Protein AF-A0A358DSG5-F1 (afdb_monomer)

Foldseek 3Di:
DQAWDKDFDDPPDALCNVCVVLLHASVRQCVQCVVCVDRGDDDGGDIRTPDHPVNHPDDDDDDDDDDDRDDHPPVFDQQDLVNLCVLQVPDDSVLSVVCSVVLSCVCVVVVCRDPVSSVVVQVQLCVQAVSVVHFFDPDQLPVVACVVVLVNNDPPQSNVFFFGGSNGGGGD

Solvent-accessible surface area (backbone atoms only — not comparable to full-atom values): 10253 Å² total; per-residue (Å²): 129,70,54,63,42,68,46,68,39,47,91,91,63,46,57,59,56,54,15,57,75,67,71,40,43,49,67,60,39,48,71,40,29,76,87,57,85,50,75,89,68,77,50,68,70,42,78,46,39,75,37,51,77,83,32,56,79,52,88,80,82,91,86,91,84,80,94,64,89,70,87,71,86,82,73,60,70,73,77,46,72,68,58,50,42,70,75,25,70,91,40,54,68,69,60,50,60,69,44,45,59,60,51,43,50,49,27,60,74,68,68,37,46,47,77,67,47,40,49,55,51,52,50,50,34,27,66,60,7,66,38,71,73,36,52,55,60,88,70,78,18,64,90,40,48,66,33,61,94,36,56,13,76,52,96,64,31,7,52,75,26,36,35,28,46,46,74,51,54,59,41,106

Structure (mmCIF, N/CA/C/O backbone):
data_AF-A0A358DSG5-F1
#
_entry.id   AF-A0A358DSG5-F1
#
loop_
_atom_site.group_PDB
_atom_site.id
_atom_site.type_symbol
_atom_site.label_atom_id
_atom_site.label_alt_id
_atom_site.label_comp_id
_atom_site.label_asym_id
_atom_site.label_entity_id
_atom_site.label_seq_id
_atom_site.pdbx_PDB_ins_code
_atom_site.Cartn_x
_atom_site.Cartn_y
_atom_site.Cartn_z
_atom_site.occupancy
_atom_site.B_iso_or_equiv
_atom_site.auth_seq_id
_atom_site.auth_comp_id
_atom_site.auth_asym_id
_atom_site.auth_atom_id
_atom_site.pdbx_PDB_model_num
ATOM 1 N N . MET A 1 1 ? -35.142 17.575 -4.416 1.00 39.44 1 MET A N 1
ATOM 2 C CA . MET A 1 1 ? -35.476 16.427 -3.541 1.00 39.44 1 MET A CA 1
ATOM 3 C C . MET A 1 1 ? -34.576 15.258 -3.938 1.00 39.44 1 MET A C 1
ATOM 5 O O . MET A 1 1 ? -34.241 15.205 -5.118 1.00 39.44 1 MET A O 1
ATOM 9 N N . PRO A 1 2 ? -34.102 14.389 -3.024 1.00 46.47 2 PRO A N 1
ATOM 10 C CA . PRO A 1 2 ? -33.204 13.296 -3.403 1.00 46.47 2 PRO A CA 1
ATOM 11 C C . PRO A 1 2 ? -33.954 12.259 -4.254 1.00 46.47 2 PRO A C 1
ATOM 13 O O . PRO A 1 2 ? -34.984 11.750 -3.827 1.00 46.47 2 PRO A O 1
ATOM 16 N N . GLN A 1 3 ? -33.449 11.985 -5.460 1.00 47.59 3 GLN A N 1
ATOM 17 C CA . GLN A 1 3 ? -34.002 10.988 -6.382 1.00 47.59 3 GLN A CA 1
ATOM 18 C C . GLN A 1 3 ? -33.621 9.557 -5.976 1.00 47.59 3 GLN A C 1
ATOM 20 O O . GLN A 1 3 ? -32.569 9.322 -5.377 1.00 47.59 3 GLN A O 1
ATOM 25 N N . ALA A 1 4 ? -34.432 8.596 -6.416 1.00 57.09 4 ALA A N 1
ATOM 26 C CA . ALA A 1 4 ? -34.131 7.170 -6.374 1.00 57.09 4 ALA A CA 1
ATOM 27 C C . ALA A 1 4 ? -32.864 6.842 -7.191 1.00 57.09 4 ALA A C 1
ATOM 29 O O . ALA A 1 4 ? -32.897 6.846 -8.421 1.00 57.09 4 ALA A O 1
ATOM 30 N N . SER A 1 5 ? -31.754 6.508 -6.537 1.00 80.56 5 SER A N 1
ATOM 31 C CA . SER A 1 5 ? -30.523 6.050 -7.199 1.00 80.56 5 SER A CA 1
ATOM 32 C C . SER A 1 5 ? -30.175 4.607 -6.814 1.00 80.56 5 SER A C 1
ATOM 34 O O . SER A 1 5 ? -30.330 4.195 -5.659 1.00 80.56 5 SER A O 1
ATOM 36 N N . PHE A 1 6 ? -29.722 3.814 -7.793 1.00 88.00 6 PHE A N 1
ATOM 37 C CA . PHE A 1 6 ? -29.188 2.463 -7.590 1.00 88.00 6 PHE A CA 1
ATOM 38 C C . PHE A 1 6 ? -27.965 2.213 -8.483 1.00 88.00 6 PHE A C 1
ATOM 40 O O . PHE A 1 6 ? -27.878 2.736 -9.592 1.00 88.00 6 PHE A O 1
ATOM 47 N N . HIS A 1 7 ? -27.044 1.381 -8.003 1.00 88.06 7 HIS A N 1
ATOM 48 C CA . HIS A 1 7 ? -25.894 0.853 -8.734 1.00 88.06 7 HIS A CA 1
ATOM 49 C C . HIS A 1 7 ? -26.182 -0.578 -9.191 1.00 88.06 7 HIS A C 1
ATOM 51 O O . HIS A 1 7 ? -26.797 -1.351 -8.456 1.00 88.06 7 HIS A O 1
ATOM 57 N N . THR A 1 8 ? -25.734 -0.938 -10.394 1.00 91.06 8 THR A N 1
ATOM 58 C CA . THR A 1 8 ? -25.777 -2.330 -10.869 1.00 91.06 8 THR A CA 1
ATOM 59 C C . THR A 1 8 ? -24.398 -2.943 -10.689 1.00 91.06 8 THR A C 1
ATOM 61 O O . THR A 1 8 ? -23.432 -2.434 -11.250 1.00 91.06 8 THR A O 1
ATOM 64 N N . VAL A 1 9 ? -24.310 -4.018 -9.910 1.00 88.81 9 VAL A N 1
ATOM 65 C CA . VAL A 1 9 ? -23.049 -4.690 -9.581 1.00 88.81 9 VAL A CA 1
ATOM 66 C C . VAL A 1 9 ? -22.363 -5.180 -10.855 1.00 88.81 9 VAL A C 1
ATOM 68 O O . VAL A 1 9 ? -22.990 -5.814 -11.705 1.00 88.81 9 VAL A O 1
ATOM 71 N N . VAL A 1 10 ? -21.064 -4.915 -10.982 1.00 85.62 10 VAL A N 1
ATOM 72 C CA . VAL A 1 10 ? -20.209 -5.415 -12.070 1.00 85.62 10 VAL A CA 1
ATOM 73 C C . VAL A 1 10 ? -19.085 -6.303 -11.520 1.00 85.62 10 VAL A C 1
ATOM 75 O O . VAL A 1 10 ? -18.802 -6.268 -10.321 1.00 85.62 10 VAL A O 1
ATOM 78 N N . PRO A 1 11 ? -18.417 -7.128 -12.354 1.00 82.38 11 PRO A N 1
ATOM 79 C CA . PRO A 1 11 ? -17.305 -7.954 -11.888 1.00 82.38 11 PRO A CA 1
ATOM 80 C C . PRO A 1 11 ? -16.225 -7.127 -11.172 1.00 82.38 11 PRO A C 1
ATOM 82 O O . PRO A 1 11 ? -15.731 -6.137 -11.709 1.00 82.38 11 PRO A O 1
ATOM 85 N N . GLY A 1 12 ? -15.860 -7.548 -9.957 1.00 76.31 12 GLY A N 1
ATOM 86 C CA . GLY A 1 12 ? -14.886 -6.854 -9.105 1.00 76.31 12 GLY A CA 1
ATOM 87 C C . GLY A 1 12 ? -15.483 -5.821 -8.141 1.00 76.31 12 GLY A C 1
ATOM 88 O O . GLY A 1 12 ? -14.734 -5.195 -7.393 1.00 76.31 12 GLY A O 1
ATOM 89 N N . ASP A 1 13 ? -16.805 -5.638 -8.129 1.00 83.62 13 ASP A N 1
ATOM 90 C CA . ASP A 1 13 ? -17.478 -4.855 -7.095 1.00 83.62 13 ASP A CA 1
ATOM 91 C C . ASP A 1 13 ? -17.535 -5.575 -5.746 1.00 83.6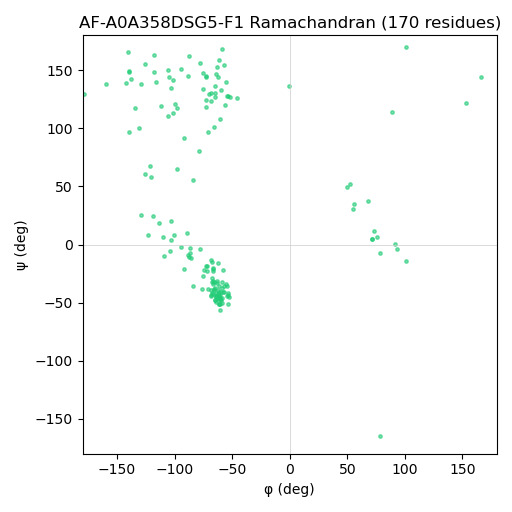2 13 ASP A C 1
ATOM 93 O O . ASP A 1 13 ? -17.753 -6.781 -5.656 1.00 83.62 13 ASP A O 1
ATOM 97 N N . THR A 1 14 ? -17.417 -4.776 -4.689 1.00 87.38 14 THR A N 1
ATOM 98 C CA . THR A 1 14 ? -17.802 -5.117 -3.318 1.00 87.38 14 THR A CA 1
ATOM 99 C C . THR A 1 14 ? -18.758 -4.032 -2.823 1.00 87.38 14 THR A C 1
ATOM 101 O O . THR A 1 14 ? -18.694 -2.892 -3.298 1.00 87.38 14 THR A O 1
ATOM 104 N N . LEU A 1 15 ? -19.626 -4.334 -1.850 1.00 84.75 15 LEU A N 1
ATOM 105 C CA . LEU A 1 15 ? -20.482 -3.301 -1.250 1.00 84.75 15 LEU A CA 1
ATOM 106 C C . LEU A 1 15 ? -19.659 -2.145 -0.667 1.00 84.75 15 LEU A C 1
ATOM 108 O O . LEU A 1 15 ? -20.056 -0.994 -0.803 1.00 84.75 15 LEU A O 1
ATOM 112 N N . ALA A 1 16 ? -18.482 -2.423 -0.097 1.00 80.94 16 ALA A N 1
ATOM 113 C CA . ALA A 1 16 ? -17.584 -1.393 0.425 1.00 80.94 16 ALA A CA 1
ATOM 114 C C . ALA A 1 16 ? -17.063 -0.459 -0.679 1.00 80.94 16 ALA A C 1
ATOM 116 O O . ALA A 1 16 ? -17.042 0.762 -0.506 1.00 80.94 16 ALA A O 1
ATOM 117 N N . ARG A 1 17 ? -16.696 -1.014 -1.841 1.00 82.00 17 ARG A N 1
ATOM 118 C CA . ARG A 1 17 ? -16.230 -0.240 -2.997 1.00 82.00 17 ARG A CA 1
ATOM 119 C C . ARG A 1 17 ? -17.348 0.607 -3.596 1.00 82.00 17 ARG A C 1
ATOM 121 O O . ARG A 1 17 ? -17.115 1.771 -3.910 1.00 82.00 17 ARG A O 1
ATOM 128 N N . ILE A 1 18 ? -18.553 0.047 -3.697 1.00 84.56 18 ILE A N 1
ATOM 129 C CA . ILE A 1 18 ? -19.749 0.767 -4.152 1.00 84.56 18 ILE A CA 1
ATOM 130 C C . ILE A 1 18 ? -20.101 1.887 -3.165 1.00 84.56 18 ILE A C 1
ATOM 132 O O . ILE A 1 18 ? -20.337 3.013 -3.595 1.00 84.56 18 ILE A O 1
ATOM 136 N N . ALA A 1 19 ? -20.070 1.621 -1.856 1.00 82.19 19 ALA A N 1
ATOM 137 C CA . ALA A 1 19 ? -20.314 2.626 -0.822 1.00 82.19 19 ALA A CA 1
ATOM 138 C C . ALA A 1 19 ? -19.313 3.782 -0.937 1.00 82.19 19 ALA A C 1
ATOM 140 O O . ALA A 1 19 ? -19.709 4.938 -1.060 1.00 82.19 19 ALA A O 1
ATOM 141 N N . ARG A 1 20 ? -18.014 3.462 -1.014 1.00 77.19 20 ARG A N 1
ATOM 142 C CA . ARG A 1 20 ? -16.931 4.443 -1.173 1.00 77.19 20 ARG A CA 1
ATOM 143 C C . ARG A 1 20 ? -17.064 5.267 -2.453 1.00 77.19 20 ARG A C 1
ATOM 145 O O . ARG A 1 20 ? -16.813 6.463 -2.418 1.00 77.19 20 ARG A O 1
ATOM 152 N N . ALA A 1 21 ? -17.441 4.643 -3.567 1.00 77.81 21 ALA A N 1
ATOM 153 C CA . ALA A 1 21 ? -17.624 5.334 -4.842 1.00 77.81 21 ALA A CA 1
ATOM 154 C C . ALA A 1 21 ? -18.806 6.318 -4.833 1.00 77.81 21 ALA A C 1
ATOM 156 O O . ALA A 1 21 ? -18.843 7.218 -5.666 1.00 77.81 21 ALA A O 1
ATOM 157 N N . ASN A 1 22 ? -19.747 6.150 -3.900 1.00 81.31 22 ASN A N 1
ATOM 158 C CA . ASN A 1 22 ? -20.948 6.973 -3.770 1.00 81.31 22 ASN A CA 1
ATOM 159 C C . ASN A 1 22 ? -20.960 7.803 -2.477 1.00 81.31 22 ASN A C 1
ATOM 161 O O . ASN A 1 22 ? -22.022 8.254 -2.060 1.00 81.31 22 ASN A O 1
ATOM 165 N N . ASP A 1 23 ? -19.801 7.990 -1.833 1.00 77.81 23 ASP A N 1
ATOM 166 C CA . ASP A 1 23 ? -19.657 8.758 -0.588 1.00 77.81 23 ASP A CA 1
ATOM 167 C C . ASP A 1 23 ? -20.586 8.278 0.559 1.00 77.81 23 ASP A C 1
ATOM 169 O O . ASP A 1 23 ? -20.991 9.045 1.433 1.00 77.81 23 ASP A O 1
ATOM 173 N N . LEU A 1 24 ? -20.901 6.977 0.592 1.00 77.12 24 LEU A N 1
ATOM 174 C CA . LEU A 1 24 ? -21.701 6.320 1.629 1.00 77.12 24 LEU A CA 1
ATOM 175 C C . LEU A 1 24 ? -20.813 5.479 2.557 1.00 77.12 24 LEU A C 1
ATOM 177 O O . LEU A 1 24 ? -19.788 4.922 2.152 1.00 77.12 24 LEU A O 1
ATOM 181 N N . SER A 1 25 ? -21.223 5.330 3.820 1.00 79.81 25 SER A N 1
ATOM 182 C CA . SER A 1 25 ? -20.635 4.302 4.685 1.00 79.81 25 SER A CA 1
ATOM 183 C C . SER A 1 25 ? -21.175 2.926 4.287 1.00 79.81 25 SER A C 1
ATOM 185 O O . SER A 1 25 ? -22.329 2.811 3.875 1.00 79.81 25 SER A O 1
ATOM 187 N N . LEU A 1 26 ? -20.363 1.871 4.436 1.00 81.62 26 LEU A N 1
ATOM 188 C CA . LEU A 1 26 ? -20.818 0.497 4.182 1.00 81.62 26 LEU A CA 1
ATOM 189 C C . LEU A 1 26 ? -22.083 0.186 4.989 1.00 81.62 26 LEU A C 1
ATOM 191 O O . LEU A 1 26 ? -23.047 -0.323 4.436 1.00 81.62 26 LEU A O 1
ATOM 195 N N . LYS A 1 27 ? -22.111 0.590 6.264 1.00 80.88 27 LYS A N 1
ATOM 196 C CA . LYS A 1 27 ? -23.262 0.383 7.143 1.00 80.88 27 LYS A CA 1
ATOM 197 C C . LYS A 1 27 ? -24.524 1.091 6.642 1.00 80.88 27 LYS A C 1
ATOM 199 O O . LYS A 1 27 ? -25.584 0.482 6.600 1.00 80.88 27 LYS A O 1
ATOM 204 N N . ALA A 1 28 ? -24.408 2.350 6.216 1.00 80.56 28 ALA A N 1
ATOM 205 C CA . ALA A 1 28 ? -25.539 3.072 5.639 1.00 80.56 28 ALA A CA 1
ATOM 206 C C . ALA A 1 28 ? -26.033 2.397 4.353 1.00 80.56 28 ALA A C 1
ATOM 208 O O . ALA A 1 28 ? -27.237 2.301 4.134 1.00 80.56 28 ALA A O 1
ATOM 209 N N . LEU A 1 29 ? -25.114 1.893 3.524 1.00 86.44 29 LEU A N 1
ATOM 210 C CA . LEU A 1 29 ? -25.465 1.167 2.311 1.00 86.44 29 LEU A CA 1
ATOM 211 C C . LEU A 1 29 ? -26.153 -0.172 2.628 1.00 86.44 29 LEU A C 1
ATOM 213 O O . LEU A 1 29 ? -27.157 -0.491 2.003 1.00 86.44 29 LEU A O 1
ATOM 217 N N . GLU A 1 30 ? -25.673 -0.933 3.609 1.00 85.56 30 GLU A N 1
ATOM 218 C CA . GLU A 1 30 ? -26.312 -2.172 4.079 1.00 85.56 30 GLU A CA 1
ATOM 219 C C . GLU A 1 30 ? -27.727 -1.914 4.609 1.00 85.56 30 GLU A C 1
ATOM 221 O O . GLU A 1 30 ? -28.666 -2.601 4.211 1.00 85.56 30 GLU A O 1
ATOM 226 N N . ASP A 1 31 ? -27.903 -0.883 5.440 1.00 83.44 31 ASP A N 1
ATOM 227 C CA . ASP A 1 31 ? -29.207 -0.515 6.005 1.00 83.44 31 ASP A CA 1
ATOM 228 C C . ASP A 1 31 ? -30.203 -0.095 4.910 1.00 83.44 31 ASP A C 1
ATOM 230 O O . ASP A 1 31 ? -31.400 -0.375 4.998 1.00 83.44 31 ASP A O 1
ATOM 234 N N . MET A 1 32 ? -29.712 0.532 3.834 1.00 86.06 32 MET A N 1
ATOM 235 C CA . MET A 1 32 ? -30.518 0.860 2.658 1.00 86.06 32 MET A CA 1
ATOM 236 C C . MET A 1 32 ? -30.879 -0.360 1.814 1.00 86.06 32 MET A C 1
ATOM 238 O O . MET A 1 32 ? -31.819 -0.235 1.027 1.00 86.06 32 MET A O 1
ATOM 242 N N . ASN A 1 33 ? -30.169 -1.488 1.959 1.00 88.00 33 ASN A N 1
ATOM 243 C CA . ASN A 1 33 ? -30.262 -2.693 1.129 1.00 88.00 33 ASN A CA 1
ATOM 244 C C . ASN A 1 33 ? -30.656 -3.964 1.913 1.00 88.00 33 ASN A C 1
ATOM 246 O O . ASN A 1 33 ? -29.948 -4.972 1.844 1.00 88.00 33 ASN A O 1
ATOM 250 N N . PRO A 1 34 ? -31.813 -3.986 2.603 1.00 85.75 34 PRO A N 1
ATOM 251 C CA . PRO A 1 34 ? -32.255 -5.148 3.382 1.00 85.75 34 PRO A CA 1
ATOM 252 C C . PRO A 1 34 ? -32.498 -6.415 2.539 1.00 85.75 34 PRO A C 1
ATOM 254 O O . PRO A 1 34 ? -32.584 -7.512 3.088 1.00 85.75 34 PRO A O 1
ATOM 257 N N . GLN A 1 35 ? -32.610 -6.281 1.214 1.00 80.94 35 GLN A N 1
ATOM 258 C CA . GLN A 1 35 ? -32.706 -7.398 0.273 1.00 80.94 35 GLN A CA 1
ATOM 259 C C . GLN A 1 35 ? -31.379 -8.149 0.084 1.00 80.94 35 GLN A C 1
ATOM 261 O O . GLN A 1 35 ? -31.382 -9.280 -0.396 1.00 80.94 35 GLN A O 1
ATOM 266 N N . ILE A 1 36 ? -30.243 -7.540 0.441 1.00 82.94 36 ILE A N 1
ATOM 267 C CA . ILE A 1 36 ? -28.928 -8.180 0.368 1.00 82.94 36 ILE A CA 1
ATOM 268 C C . ILE A 1 36 ? -28.649 -8.827 1.723 1.00 82.94 36 ILE A C 1
ATOM 270 O O . ILE A 1 36 ? -28.129 -8.207 2.645 1.00 82.94 36 ILE A O 1
ATOM 274 N N . HIS A 1 37 ? -29.025 -10.098 1.850 1.00 70.00 37 HIS A N 1
ATOM 275 C CA . HIS A 1 37 ? -28.895 -10.844 3.106 1.00 70.00 37 HIS A CA 1
ATOM 276 C C . HIS A 1 37 ? -27.449 -11.201 3.472 1.00 70.00 37 HIS A C 1
ATOM 278 O O . HIS A 1 37 ? -27.161 -11.454 4.639 1.00 70.00 37 HIS A O 1
ATOM 284 N N . ASP A 1 38 ? -26.548 -11.240 2.488 1.00 76.31 38 ASP A N 1
ATOM 285 C CA . ASP A 1 38 ? -25.125 -11.494 2.700 1.00 76.31 38 ASP A CA 1
ATOM 286 C C . ASP A 1 38 ? -24.281 -10.444 1.957 1.00 76.31 38 ASP A C 1
ATOM 288 O O . ASP A 1 38 ? -24.082 -10.559 0.742 1.00 76.31 38 ASP A O 1
ATOM 292 N N . PRO A 1 39 ? -23.772 -9.425 2.672 1.00 67.75 39 PRO A N 1
ATOM 293 C CA . PRO A 1 39 ? -22.977 -8.343 2.096 1.00 67.75 39 PRO A CA 1
ATOM 294 C C . PRO A 1 39 ? -21.705 -8.790 1.357 1.00 67.75 39 PRO A C 1
ATOM 296 O O . PRO A 1 39 ? -21.191 -8.058 0.509 1.00 67.75 39 PRO A O 1
ATOM 299 N N . ALA A 1 40 ? -21.189 -9.989 1.654 1.00 71.88 40 ALA A N 1
ATOM 300 C CA . ALA A 1 40 ? -19.999 -10.540 1.010 1.00 71.88 40 ALA A CA 1
ATOM 301 C C . ALA A 1 40 ? -20.304 -11.297 -0.298 1.00 71.88 40 ALA A C 1
ATOM 303 O O . ALA A 1 40 ? -19.372 -11.692 -1.001 1.00 71.88 40 ALA A O 1
ATOM 304 N N . ARG A 1 41 ? -21.583 -11.511 -0.639 1.00 75.56 41 ARG A N 1
ATOM 305 C CA . ARG A 1 41 ? -22.021 -12.306 -1.800 1.00 75.56 41 ARG A CA 1
ATOM 306 C C . ARG A 1 41 ? -22.967 -11.525 -2.710 1.00 75.56 41 ARG A C 1
ATOM 308 O O . ARG A 1 41 ? -24.104 -11.930 -2.928 1.00 75.56 41 ARG A O 1
ATOM 315 N N . ILE A 1 42 ? -22.481 -10.416 -3.255 1.00 81.88 42 ILE A N 1
ATOM 316 C CA . ILE A 1 42 ? -23.138 -9.746 -4.383 1.00 81.88 42 ILE A CA 1
ATOM 317 C C . ILE A 1 42 ? -22.641 -10.328 -5.711 1.00 81.88 42 ILE A C 1
ATOM 319 O O . ILE A 1 42 ? -21.471 -10.701 -5.844 1.00 81.88 42 ILE A O 1
ATOM 323 N N . HIS A 1 43 ? -23.523 -10.410 -6.700 1.00 84.38 43 HIS A N 1
ATOM 324 C CA . HIS A 1 43 ? -23.241 -10.958 -8.022 1.00 84.38 43 HIS A CA 1
ATOM 325 C C . HIS A 1 43 ? -23.415 -9.896 -9.115 1.00 84.38 43 HIS A C 1
ATOM 327 O O . HIS A 1 43 ? -24.263 -9.012 -8.989 1.00 84.38 43 HIS A O 1
ATOM 333 N N . PRO A 1 44 ? -22.636 -9.959 -10.215 1.00 83.06 44 PRO A N 1
ATOM 334 C CA . PRO A 1 44 ? -22.840 -9.071 -11.352 1.00 83.06 44 PRO A CA 1
ATOM 335 C C . PRO A 1 44 ? -24.296 -9.080 -11.837 1.00 83.06 44 PRO A C 1
ATOM 337 O O . PRO A 1 44 ? -24.851 -10.141 -12.116 1.00 83.06 44 PRO A O 1
ATOM 340 N N . GLY A 1 45 ? -24.895 -7.894 -11.948 1.00 78.50 45 GLY A N 1
ATOM 341 C CA . GLY A 1 45 ? -26.308 -7.696 -12.280 1.00 78.50 45 GLY A CA 1
ATOM 342 C C . GLY A 1 45 ? -27.215 -7.381 -11.085 1.00 78.50 45 GLY A C 1
ATOM 343 O O . GLY A 1 45 ? -28.320 -6.878 -11.299 1.00 78.50 45 GLY A O 1
ATOM 344 N N . ASP A 1 46 ? -26.759 -7.594 -9.847 1.00 87.00 46 ASP A N 1
ATOM 345 C CA . ASP A 1 46 ? -27.521 -7.226 -8.650 1.00 87.00 46 ASP A CA 1
ATOM 346 C C . ASP A 1 46 ? -27.711 -5.705 -8.552 1.00 87.00 46 ASP A C 1
ATOM 348 O O . ASP A 1 46 ? -26.838 -4.921 -8.933 1.00 87.00 46 ASP A O 1
ATOM 352 N N . LYS A 1 47 ? -28.855 -5.272 -8.008 1.00 88.50 47 LYS A N 1
ATOM 353 C CA . LYS A 1 47 ? -29.139 -3.851 -7.760 1.00 88.50 47 LYS A CA 1
ATOM 354 C C . LYS A 1 47 ? -28.859 -3.487 -6.309 1.00 88.50 47 LYS A C 1
ATOM 356 O O . LYS A 1 47 ? -29.548 -3.953 -5.401 1.00 88.50 47 LYS A O 1
ATOM 361 N N . VAL A 1 48 ? -27.900 -2.588 -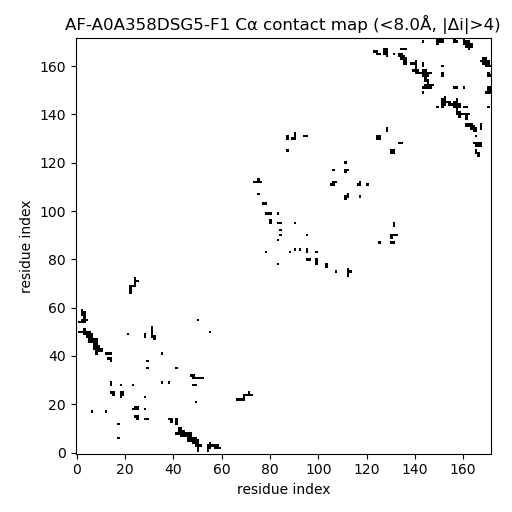6.125 1.00 89.25 48 VAL A N 1
ATOM 362 C CA . VAL A 1 48 ? -27.560 -1.977 -4.841 1.00 89.25 48 VAL A CA 1
ATOM 363 C C . VAL A 1 48 ? -28.172 -0.584 -4.799 1.00 89.25 48 VAL A C 1
ATOM 365 O O . VAL A 1 48 ? -27.807 0.304 -5.564 1.00 89.25 48 VAL A O 1
ATOM 368 N N . TRP A 1 49 ? -29.137 -0.381 -3.921 1.00 90.25 49 TRP A N 1
ATOM 369 C CA . TRP A 1 49 ? -29.789 0.896 -3.697 1.00 90.25 49 TRP A CA 1
ATOM 370 C C . TRP A 1 49 ? -28.834 1.882 -3.017 1.00 90.25 49 TRP A C 1
ATOM 372 O O . TRP A 1 49 ? -28.233 1.566 -1.997 1.00 90.25 49 TRP A O 1
ATOM 382 N N . LEU A 1 50 ? -28.711 3.084 -3.576 1.00 87.38 50 LEU A N 1
ATOM 383 C CA . LEU A 1 50 ? -27.837 4.159 -3.084 1.00 87.38 50 LEU A CA 1
ATOM 384 C C . LEU A 1 50 ? -28.622 5.252 -2.337 1.00 87.38 50 LEU A C 1
ATOM 386 O O . LEU A 1 50 ? -28.070 6.275 -1.945 1.00 87.38 50 LEU A O 1
ATOM 390 N N . SER A 1 51 ? -29.929 5.049 -2.169 1.00 82.81 51 SER A N 1
ATOM 391 C CA . SER A 1 51 ? -30.859 5.984 -1.539 1.00 82.81 51 SER A CA 1
ATOM 392 C C . SER A 1 51 ? -31.862 5.231 -0.649 1.00 82.81 51 SER A C 1
ATOM 394 O O . SER A 1 51 ? -32.214 4.081 -0.963 1.00 82.81 51 SER A O 1
ATOM 396 N N . PRO A 1 52 ? -32.343 5.846 0.453 1.00 73.81 52 PRO A N 1
ATOM 397 C CA . PRO A 1 52 ? -33.370 5.266 1.317 1.00 73.81 52 PRO A CA 1
ATOM 398 C C . PRO A 1 52 ? -34.653 4.934 0.555 1.00 73.81 52 PRO A C 1
ATOM 400 O O . PRO A 1 52 ? -34.964 5.565 -0.452 1.00 73.81 52 PRO A O 1
ATOM 403 N N . ALA A 1 53 ? -35.427 3.972 1.063 1.00 64.25 53 ALA A N 1
ATOM 404 C CA . ALA A 1 53 ? -36.679 3.538 0.439 1.00 64.25 53 ALA A CA 1
ATOM 405 C C . ALA A 1 53 ? -37.666 4.695 0.188 1.00 64.25 53 ALA A C 1
ATOM 407 O O . ALA A 1 53 ? -38.326 4.720 -0.847 1.00 64.25 53 ALA A O 1
ATOM 408 N N . GLU A 1 54 ? -37.700 5.678 1.087 1.00 59.25 54 GLU A N 1
ATOM 409 C CA . GLU A 1 54 ? -38.572 6.858 1.025 1.00 59.25 54 GLU A CA 1
ATOM 410 C C . GLU A 1 54 ? -38.250 7.782 -0.164 1.00 59.25 54 GLU A C 1
ATOM 412 O O . GLU A 1 54 ? -39.154 8.347 -0.770 1.00 59.25 54 GLU A O 1
ATOM 417 N N . ALA A 1 55 ? -36.978 7.869 -0.575 1.00 57.75 55 ALA A N 1
ATOM 418 C CA . ALA A 1 55 ? -36.534 8.670 -1.721 1.00 57.75 55 ALA A CA 1
ATOM 419 C C . ALA A 1 55 ? -36.830 8.003 -3.081 1.00 57.75 55 ALA A C 1
ATOM 421 O O . ALA A 1 55 ? -36.569 8.581 -4.135 1.00 57.75 55 ALA A O 1
ATOM 422 N N . ARG A 1 56 ? -37.369 6.773 -3.084 1.00 61.34 56 ARG A N 1
ATOM 423 C CA . ARG A 1 56 ? -37.613 5.997 -4.311 1.00 61.34 56 ARG A CA 1
ATOM 424 C C . ARG A 1 56 ? -38.950 6.299 -4.987 1.00 61.34 56 ARG A C 1
ATOM 426 O O . ARG A 1 56 ? -39.164 5.862 -6.114 1.00 61.34 56 ARG A O 1
ATOM 433 N N . ALA A 1 57 ? -39.832 7.022 -4.299 1.00 48.16 57 ALA A N 1
ATOM 434 C CA . ALA A 1 57 ? -41.208 7.258 -4.724 1.00 48.16 57 ALA A CA 1
ATOM 435 C C . ALA A 1 57 ? -41.402 8.491 -5.628 1.00 48.16 57 ALA A C 1
ATOM 437 O O . ALA A 1 57 ? -42.476 8.638 -6.203 1.00 48.16 57 ALA A O 1
ATOM 438 N N . GLU A 1 58 ? -40.396 9.352 -5.813 1.00 41.28 58 GLU A N 1
ATOM 439 C CA . GLU A 1 58 ? -40.548 10.588 -6.593 1.00 41.28 58 GLU A CA 1
ATOM 440 C C . GLU A 1 58 ? -39.372 10.793 -7.558 1.00 41.28 58 GLU A C 1
ATOM 442 O O . GLU A 1 58 ? -38.216 10.927 -7.158 1.00 41.28 58 GLU A O 1
ATOM 447 N N . VAL A 1 59 ? -39.666 10.799 -8.861 1.00 37.44 59 VAL A N 1
ATOM 448 C CA . VAL A 1 59 ? -38.683 10.970 -9.940 1.00 37.44 59 VAL A CA 1
ATOM 449 C C . VAL A 1 59 ? -38.928 12.318 -10.609 1.00 37.44 59 VAL A C 1
ATOM 451 O O . VAL A 1 59 ? -40.008 12.502 -11.153 1.00 37.44 59 VAL A O 1
ATOM 454 N N . HIS A 1 60 ? -37.944 13.228 -10.590 1.00 33.06 60 HIS A N 1
ATOM 455 C CA . HIS A 1 60 ? -37.620 14.173 -11.679 1.00 33.06 60 HIS A CA 1
ATOM 456 C C . HIS A 1 60 ? -36.400 15.059 -11.323 1.00 33.06 60 HIS A C 1
ATOM 458 O O . HIS A 1 60 ? -36.398 15.724 -10.291 1.00 33.06 60 HIS A O 1
ATOM 464 N N . GLY A 1 61 ? -35.419 15.131 -12.237 1.00 31.95 61 GLY A N 1
ATOM 465 C CA . GLY A 1 61 ? -34.550 16.305 -12.470 1.00 31.95 61 GLY A CA 1
ATOM 466 C C . GLY A 1 61 ? -33.246 16.449 -11.661 1.00 31.95 61 GLY A C 1
ATOM 467 O O . GLY A 1 61 ? -33.285 16.621 -10.447 1.00 31.95 61 GLY A O 1
ATOM 468 N N . ASP A 1 62 ? -32.118 16.359 -12.382 1.00 36.25 62 ASP A N 1
ATOM 469 C CA . ASP A 1 62 ? -30.708 16.729 -12.114 1.00 36.25 62 ASP A CA 1
ATOM 470 C C . ASP A 1 62 ? -30.292 17.371 -10.768 1.00 36.25 62 ASP A C 1
ATOM 472 O O . ASP A 1 62 ? -30.884 18.355 -10.334 1.00 36.25 62 ASP A O 1
ATOM 476 N N . ALA A 1 63 ? -29.159 16.909 -10.200 1.00 32.62 63 ALA A N 1
ATOM 477 C CA . ALA A 1 63 ? -27.961 17.723 -9.883 1.00 32.62 63 ALA A CA 1
ATOM 478 C C . ALA A 1 63 ? -26.957 17.017 -8.935 1.00 32.62 63 ALA A C 1
ATOM 480 O O . ALA A 1 63 ? -27.320 16.308 -8.000 1.00 32.62 63 ALA A O 1
ATOM 481 N N . PHE A 1 64 ? -25.675 17.285 -9.194 1.00 47.66 64 PHE A N 1
ATOM 482 C CA . PHE A 1 64 ? -24.446 16.847 -8.520 1.00 47.66 64 PHE A CA 1
ATOM 483 C C . PHE A 1 64 ? -24.182 17.568 -7.181 1.00 47.66 64 PHE A C 1
ATOM 485 O O . PHE A 1 64 ? -24.215 18.796 -7.155 1.00 47.66 64 PHE A O 1
ATOM 492 N N . VAL A 1 65 ? -23.831 16.833 -6.113 1.00 32.84 65 VAL A N 1
ATOM 493 C CA . VAL A 1 65 ? -23.229 17.301 -4.834 1.00 32.84 65 VAL A CA 1
ATOM 494 C C . VAL A 1 65 ? -22.557 16.063 -4.204 1.00 32.84 65 VAL A C 1
ATOM 496 O O . VAL A 1 65 ? -23.151 14.998 -4.264 1.00 32.84 65 VAL A O 1
ATOM 499 N N . GLY A 1 66 ? -21.372 16.016 -3.597 1.00 30.19 66 GLY A N 1
ATOM 500 C CA . GLY A 1 66 ? -20.424 16.984 -3.054 1.00 30.19 66 GLY A CA 1
ATOM 501 C C . GLY A 1 66 ? -19.668 16.233 -1.942 1.00 30.19 66 GLY A C 1
ATOM 502 O O . GLY A 1 66 ? -20.287 15.684 -1.037 1.00 30.19 66 GLY A O 1
ATOM 503 N N . HIS A 1 67 ? -18.344 16.148 -2.064 1.00 34.44 67 HIS A N 1
ATOM 504 C CA . HIS A 1 67 ? -17.473 15.212 -1.348 1.00 34.44 67 HIS A CA 1
ATOM 505 C C . HIS A 1 67 ? -17.293 15.574 0.138 1.00 34.44 67 HIS A C 1
ATOM 507 O O . HIS A 1 67 ? -16.712 16.615 0.458 1.00 34.44 67 HIS A O 1
ATOM 513 N N . VAL A 1 68 ? -17.719 14.688 1.045 1.00 34.41 68 VAL A N 1
ATOM 514 C CA . VAL A 1 68 ? -17.320 14.699 2.463 1.00 34.41 68 VAL A CA 1
ATOM 515 C C . VAL A 1 68 ? -17.087 13.252 2.904 1.00 34.41 68 VAL A C 1
ATOM 517 O O . VAL A 1 68 ? -18.023 12.529 3.229 1.00 34.41 68 VAL A O 1
ATOM 520 N N . ALA A 1 69 ? -15.829 12.803 2.888 1.00 36.25 69 ALA A N 1
ATOM 521 C CA . ALA A 1 69 ? -15.462 11.457 3.321 1.00 36.25 69 ALA A CA 1
ATOM 522 C C . ALA A 1 69 ? -15.722 11.289 4.831 1.00 36.25 69 ALA A C 1
ATOM 524 O O . ALA A 1 69 ? -14.935 11.743 5.665 1.00 36.25 69 ALA A O 1
ATOM 525 N N . ALA A 1 70 ? -16.831 10.638 5.184 1.00 38.34 70 ALA A N 1
ATOM 526 C CA . ALA A 1 70 ? -17.085 10.172 6.542 1.00 38.34 70 ALA A CA 1
ATOM 527 C C . ALA A 1 70 ? -16.187 8.956 6.866 1.00 38.34 70 ALA A C 1
ATOM 529 O O . ALA A 1 70 ? -15.923 8.133 5.984 1.00 38.34 70 ALA A O 1
ATOM 530 N N . PRO A 1 71 ? -15.711 8.803 8.116 1.00 38.41 71 PRO A N 1
ATOM 531 C CA . PRO A 1 71 ? -14.907 7.650 8.509 1.00 38.41 71 PRO A CA 1
ATOM 532 C C . PRO A 1 71 ? -15.741 6.363 8.429 1.00 38.41 71 PRO A C 1
ATOM 534 O O . PRO A 1 71 ? -16.825 6.271 9.008 1.00 38.41 71 PRO A O 1
ATOM 537 N N . GLN A 1 72 ? -15.233 5.360 7.710 1.00 46.78 72 GLN A N 1
ATOM 538 C CA . GLN A 1 72 ? -15.815 4.020 7.683 1.00 46.78 72 GLN A CA 1
ATOM 539 C C . GLN A 1 72 ? -15.512 3.330 9.018 1.00 46.78 72 GLN A C 1
ATOM 541 O O . GLN A 1 72 ? -14.361 3.259 9.436 1.00 46.78 72 GLN A O 1
ATOM 546 N N . ASN A 1 73 ? -16.548 2.870 9.718 1.00 48.50 73 ASN A N 1
ATOM 547 C CA . ASN A 1 73 ? -16.426 2.194 11.008 1.00 48.50 73 ASN A CA 1
ATOM 548 C C . ASN A 1 73 ? -16.478 0.670 10.781 1.00 48.50 73 ASN A C 1
ATOM 550 O O . ASN A 1 73 ? -17.434 0.005 11.165 1.00 48.50 73 ASN A O 1
ATOM 554 N N . ASP A 1 74 ? -15.471 0.130 10.089 1.00 58.50 74 ASP A N 1
ATOM 555 C CA . ASP A 1 74 ? -15.246 -1.309 9.848 1.00 58.50 74 ASP A CA 1
ATOM 556 C C . ASP A 1 74 ? -14.387 -1.962 10.954 1.00 58.50 74 ASP A C 1
ATOM 558 O O . ASP A 1 74 ? -13.937 -3.102 10.837 1.00 58.50 74 ASP A O 1
ATOM 562 N N . GLY A 1 75 ? -14.137 -1.230 12.044 1.00 64.38 75 GLY A N 1
ATOM 563 C CA . GLY A 1 75 ? -13.224 -1.646 13.104 1.00 64.38 75 GLY A CA 1
ATOM 564 C C . GLY A 1 75 ? -11.746 -1.500 12.735 1.00 64.38 75 GLY A C 1
ATOM 565 O O . GLY A 1 75 ? -10.900 -1.907 13.536 1.00 64.38 75 GLY A O 1
ATOM 566 N N . TYR A 1 76 ? -11.410 -0.902 11.581 1.00 73.88 76 TYR A N 1
ATOM 567 C CA . TYR A 1 76 ? -10.030 -0.607 11.218 1.00 73.88 76 TYR A CA 1
ATOM 568 C C . TYR A 1 76 ? -9.365 0.254 12.289 1.00 73.88 76 TYR A C 1
ATOM 570 O O . TYR A 1 76 ? -9.777 1.378 12.581 1.00 73.88 76 TYR A O 1
ATOM 578 N N . GLN A 1 77 ? -8.295 -0.283 12.865 1.00 86.69 77 GLN A N 1
ATOM 579 C CA . GLN A 1 77 ? -7.403 0.462 13.736 1.00 86.69 77 GLN A CA 1
ATOM 580 C C . GLN A 1 77 ? -6.114 0.729 12.958 1.00 86.69 77 GLN A C 1
ATOM 582 O O . GLN A 1 77 ? -5.368 -0.218 12.673 1.00 86.69 77 GLN A O 1
ATOM 587 N N . PRO A 1 78 ? -5.838 1.994 12.586 1.00 90.75 78 PRO A N 1
ATOM 588 C CA . PRO A 1 78 ? -4.570 2.358 11.980 1.00 90.75 78 PRO A CA 1
ATOM 589 C C . PRO A 1 78 ? -3.419 1.932 12.885 1.00 90.75 78 PRO A C 1
ATOM 591 O O . PRO A 1 78 ? -3.473 2.101 14.106 1.00 90.75 78 PRO A O 1
ATOM 594 N N . VAL A 1 79 ? -2.349 1.419 12.286 1.00 93.69 79 VAL A N 1
ATOM 595 C CA . VAL A 1 79 ? -1.156 1.065 13.053 1.00 93.69 79 VAL A CA 1
ATOM 596 C C . VAL A 1 79 ? -0.570 2.344 13.637 1.00 93.69 79 VAL A C 1
ATOM 598 O O . VAL A 1 79 ? -0.493 3.367 12.954 1.00 93.69 79 VAL A O 1
ATOM 601 N N . THR A 1 80 ? -0.172 2.309 14.904 1.00 95.12 80 THR A N 1
ATOM 602 C CA . THR A 1 80 ? 0.420 3.461 15.590 1.00 95.12 80 THR A CA 1
ATOM 603 C C . THR A 1 80 ? 1.932 3.518 15.386 1.00 95.12 80 THR A C 1
ATOM 605 O O . THR A 1 80 ? 2.579 2.524 15.046 1.00 95.12 80 THR A O 1
ATOM 608 N N . LEU A 1 81 ? 2.535 4.684 15.641 1.00 92.12 81 LEU A N 1
ATOM 609 C CA . LEU A 1 81 ? 3.994 4.810 15.617 1.00 92.12 81 LEU A CA 1
ATOM 610 C C . LEU A 1 81 ? 4.663 3.832 16.591 1.00 92.12 81 LEU A C 1
ATOM 612 O O . LEU A 1 81 ? 5.683 3.243 16.250 1.00 92.12 81 LEU A O 1
ATOM 616 N N . GLU A 1 82 ? 4.104 3.656 17.788 1.00 95.06 82 GLU A N 1
ATOM 617 C CA . GLU A 1 82 ? 4.681 2.764 18.797 1.00 95.06 82 GLU A CA 1
ATOM 618 C C . GLU A 1 82 ? 4.585 1.295 18.369 1.00 95.06 82 GLU A C 1
ATOM 620 O O . GLU A 1 82 ? 5.571 0.572 18.472 1.00 95.06 82 GLU A O 1
ATOM 625 N N . GLN A 1 83 ? 3.475 0.875 17.753 1.00 96.56 83 GLN A N 1
ATOM 626 C CA . GLN A 1 83 ? 3.383 -0.456 17.144 1.00 96.56 83 GLN A CA 1
ATOM 627 C C . GLN A 1 83 ? 4.415 -0.644 16.022 1.00 96.56 83 GLN A C 1
ATOM 629 O O . GLN A 1 83 ? 5.100 -1.665 15.993 1.00 96.56 83 GLN A O 1
ATOM 634 N N . LEU A 1 84 ? 4.595 0.341 15.130 1.00 96.25 84 LEU A N 1
ATOM 635 C CA . LEU A 1 84 ? 5.640 0.271 14.100 1.00 96.25 84 LEU A CA 1
ATOM 636 C C . LEU A 1 84 ? 7.049 0.201 14.697 1.00 96.25 84 LEU A C 1
ATOM 638 O O . LEU A 1 84 ? 7.897 -0.495 14.146 1.00 96.25 84 LEU A O 1
ATOM 642 N N . ARG A 1 85 ? 7.312 0.887 15.814 1.00 96.88 85 ARG A N 1
ATOM 643 C CA . ARG A 1 85 ? 8.596 0.797 16.527 1.00 96.88 85 ARG A CA 1
ATOM 644 C C . ARG A 1 85 ? 8.822 -0.587 17.119 1.00 96.88 85 ARG A C 1
ATOM 646 O O . ARG A 1 85 ? 9.945 -1.074 17.059 1.00 96.88 85 ARG A O 1
ATOM 653 N N . SER A 1 86 ? 7.782 -1.226 17.650 1.00 96.75 86 SER A N 1
ATOM 654 C CA . SER A 1 86 ? 7.870 -2.609 18.127 1.00 96.75 86 SER A CA 1
ATOM 655 C C . SER A 1 86 ? 8.118 -3.600 16.987 1.00 96.75 86 SER A C 1
ATOM 657 O O . SER A 1 86 ? 8.885 -4.540 17.158 1.00 96.75 86 SER A O 1
ATOM 659 N N . ILE A 1 87 ? 7.497 -3.386 15.822 1.00 96.56 87 ILE A N 1
ATOM 660 C CA . ILE A 1 87 ? 7.625 -4.272 14.653 1.00 96.56 87 I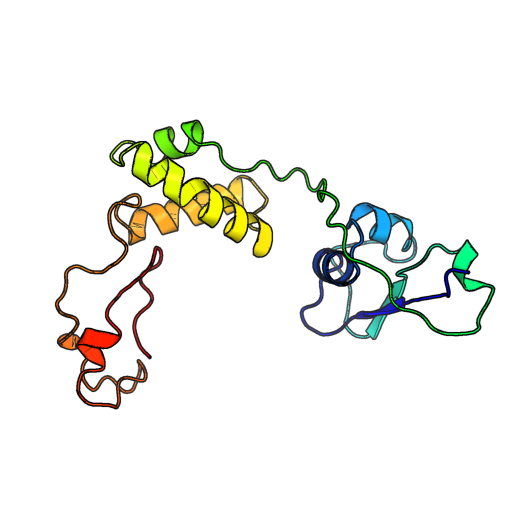LE A CA 1
ATOM 661 C C . ILE A 1 87 ? 8.976 -4.077 13.940 1.00 96.56 87 ILE A C 1
ATOM 663 O O . ILE A 1 87 ? 9.589 -5.049 13.504 1.00 96.56 87 ILE A O 1
ATOM 667 N N . PHE A 1 88 ? 9.465 -2.836 13.839 1.00 97.31 88 PHE A N 1
ATOM 668 C CA . PHE A 1 88 ? 10.706 -2.472 13.143 1.00 97.31 88 PHE A CA 1
ATOM 669 C C . PHE A 1 88 ? 11.711 -1.786 14.089 1.00 97.31 88 PHE A C 1
ATOM 671 O O . PHE A 1 88 ? 12.023 -0.602 13.915 1.00 97.31 88 PHE A O 1
ATOM 678 N N . PRO A 1 89 ? 12.264 -2.512 15.079 1.00 95.69 89 PRO A N 1
ATOM 679 C CA . PRO A 1 89 ? 13.034 -1.915 16.176 1.00 95.69 89 PRO A CA 1
ATOM 680 C C . PRO A 1 89 ? 14.360 -1.276 15.739 1.00 95.69 89 PRO A C 1
ATOM 682 O O . PRO A 1 89 ? 14.874 -0.387 16.413 1.00 95.69 89 PRO A O 1
ATOM 685 N N . VAL A 1 90 ? 14.913 -1.700 14.602 1.00 94.94 90 VAL A N 1
ATOM 686 C CA . VAL A 1 90 ? 16.191 -1.203 14.061 1.00 94.94 90 VAL A CA 1
ATOM 687 C C . VAL A 1 90 ? 16.043 0.054 13.195 1.00 94.94 90 VAL A C 1
ATOM 689 O O . VAL A 1 90 ? 17.038 0.584 12.699 1.00 94.94 90 VAL A O 1
ATOM 692 N N . THR A 1 91 ? 14.817 0.531 12.971 1.00 95.88 91 THR A N 1
ATOM 693 C CA . THR A 1 91 ? 14.544 1.673 12.093 1.00 95.88 91 THR A CA 1
ATOM 694 C C . THR A 1 91 ? 14.274 2.928 12.904 1.00 95.88 91 THR A C 1
ATOM 696 O O . THR A 1 91 ? 13.545 2.923 13.893 1.00 95.88 91 THR A O 1
ATOM 699 N N . SER A 1 92 ? 14.883 4.040 12.487 1.00 96.62 92 SER A N 1
ATOM 700 C CA . SER A 1 92 ? 14.813 5.287 13.244 1.00 96.62 92 SER A CA 1
ATOM 701 C C . SER A 1 92 ? 13.376 5.799 13.367 1.00 96.62 92 SER A C 1
ATOM 703 O O . SER A 1 92 ? 12.580 5.729 12.427 1.00 96.62 92 SER A O 1
ATOM 705 N N . ARG A 1 93 ? 13.056 6.402 14.517 1.00 93.88 93 ARG A N 1
ATOM 706 C CA . ARG A 1 93 ? 11.723 6.966 14.785 1.00 93.88 93 ARG A CA 1
ATOM 707 C C . ARG A 1 93 ? 11.268 7.945 13.699 1.00 93.88 93 ARG A C 1
ATOM 709 O O . ARG A 1 93 ? 10.115 7.895 13.292 1.00 93.88 93 ARG A O 1
ATOM 716 N N . SER A 1 94 ? 12.166 8.804 13.211 1.00 94.44 94 SER A N 1
ATOM 717 C CA . SER A 1 94 ? 11.866 9.767 12.139 1.00 94.44 94 SER A CA 1
ATOM 718 C C . SER A 1 94 ? 11.471 9.068 10.831 1.00 94.44 94 SER A C 1
ATOM 720 O O . SER A 1 94 ? 10.472 9.422 10.202 1.00 94.44 94 SER A O 1
ATOM 722 N N . LYS A 1 95 ? 12.185 7.997 10.458 1.00 93.81 95 LYS A N 1
ATOM 723 C CA . LYS A 1 95 ? 11.848 7.196 9.278 1.00 93.81 95 LYS A CA 1
ATOM 724 C C . LYS A 1 95 ? 10.488 6.518 9.447 1.00 93.81 95 LYS A C 1
ATOM 726 O O . LYS A 1 95 ? 9.665 6.605 8.538 1.00 93.81 95 LYS A O 1
ATOM 731 N N . LEU A 1 96 ? 10.219 5.920 10.607 1.00 96.06 96 LEU A N 1
ATOM 732 C CA . LEU A 1 96 ? 8.921 5.307 10.910 1.00 96.06 96 LEU A CA 1
ATOM 733 C C . LEU A 1 96 ? 7.781 6.331 10.858 1.00 96.06 96 LEU A C 1
ATOM 735 O O . LEU A 1 96 ? 6.765 6.077 10.217 1.00 96.06 96 LEU A O 1
ATOM 739 N N . GLN A 1 97 ? 7.981 7.523 11.427 1.00 94.12 97 GLN A N 1
ATOM 740 C CA . GLN A 1 97 ? 7.017 8.623 11.362 1.00 94.12 97 GLN A CA 1
ATOM 741 C C . GLN A 1 97 ? 6.701 9.018 9.912 1.00 94.12 97 GLN A C 1
ATOM 743 O O . GLN A 1 97 ? 5.539 9.241 9.578 1.00 94.12 97 GLN A O 1
ATOM 748 N N . SER A 1 98 ? 7.715 9.059 9.040 1.00 92.56 98 SER A N 1
ATOM 749 C CA . SER A 1 98 ? 7.528 9.378 7.618 1.00 92.56 98 SER A CA 1
ATOM 750 C C . SER A 1 98 ? 6.747 8.301 6.849 1.00 92.56 98 SER A C 1
ATOM 752 O O . SER A 1 98 ? 6.062 8.615 5.878 1.00 92.56 98 SER A O 1
ATOM 754 N N . MET A 1 99 ? 6.830 7.038 7.282 1.00 94.69 99 MET A N 1
ATOM 755 C CA . MET A 1 99 ? 6.183 5.890 6.632 1.00 94.69 99 MET A CA 1
ATOM 756 C C . MET A 1 99 ? 4.786 5.589 7.183 1.00 94.69 99 MET A C 1
ATOM 758 O O . MET A 1 99 ? 3.983 4.981 6.480 1.00 94.69 99 MET A O 1
ATOM 762 N N . LEU A 1 100 ? 4.472 6.048 8.396 1.00 93.38 100 LEU A N 1
ATOM 763 C CA . LEU A 1 100 ? 3.207 5.787 9.082 1.00 93.38 100 LEU A CA 1
ATOM 764 C C . LEU A 1 100 ? 1.982 6.162 8.235 1.00 93.38 100 LEU A C 1
ATOM 766 O O . LEU A 1 100 ? 1.090 5.344 8.026 1.00 93.38 100 LEU A O 1
ATOM 770 N N . GLY A 1 101 ? 1.962 7.391 7.710 1.00 88.88 101 GLY A N 1
ATOM 771 C CA . GLY A 1 101 ? 0.868 7.887 6.872 1.00 88.88 101 GLY A CA 1
ATOM 772 C C . GLY A 1 101 ? 0.683 7.064 5.591 1.00 88.88 101 GLY A C 1
ATOM 773 O O . GLY A 1 101 ? -0.411 6.551 5.370 1.00 88.88 101 GLY A O 1
ATOM 774 N N . PRO A 1 102 ? 1.725 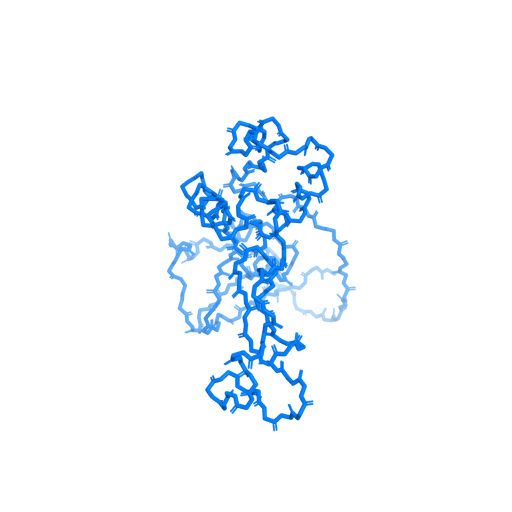6.905 4.751 1.00 93.25 102 PRO A N 1
ATOM 775 C CA . PRO A 1 102 ? 1.658 6.065 3.557 1.00 93.25 102 PRO A CA 1
ATOM 776 C C . PRO A 1 102 ? 1.220 4.619 3.822 1.00 93.25 102 PRO A C 1
ATOM 778 O O . PRO A 1 102 ? 0.363 4.122 3.098 1.00 93.25 102 PRO A O 1
ATOM 781 N N . LEU A 1 103 ? 1.754 3.963 4.860 1.00 95.12 103 LEU A N 1
ATOM 782 C CA . LEU A 1 103 ? 1.392 2.582 5.200 1.00 95.12 103 LEU A CA 1
ATOM 783 C C . LEU A 1 103 ? -0.079 2.471 5.599 1.00 95.12 103 LEU A C 1
ATOM 785 O O . LEU A 1 103 ? -0.792 1.634 5.057 1.00 95.12 103 LEU A O 1
ATOM 789 N N . ASN A 1 104 ? -0.553 3.336 6.499 1.00 93.88 104 ASN A N 1
ATOM 790 C CA . ASN A 1 104 ? -1.950 3.310 6.933 1.00 93.88 104 ASN A CA 1
ATOM 791 C C . ASN A 1 104 ? -2.918 3.688 5.807 1.00 93.88 104 ASN A C 1
ATOM 793 O O . ASN A 1 104 ? -4.009 3.128 5.747 1.00 93.88 104 ASN A O 1
ATOM 797 N N . ARG A 1 105 ? -2.531 4.599 4.902 1.00 87.88 105 ARG A N 1
ATOM 798 C CA . ARG A 1 105 ? -3.335 4.905 3.710 1.00 87.88 105 ARG A CA 1
ATOM 799 C C . ARG A 1 105 ? -3.432 3.706 2.779 1.00 87.88 105 ARG A C 1
ATOM 801 O O . ARG A 1 10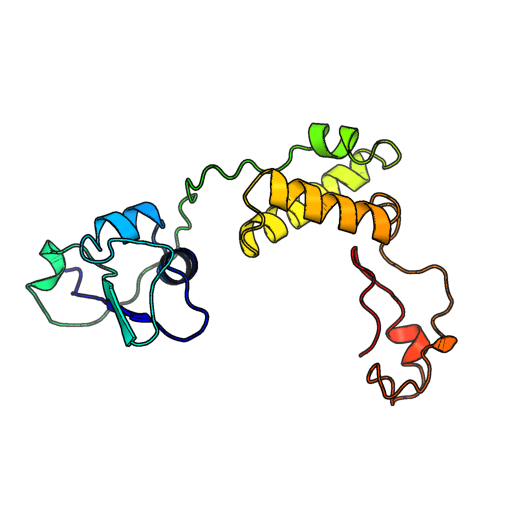5 ? -4.541 3.362 2.404 1.00 87.88 105 ARG A O 1
ATOM 808 N N . ALA A 1 106 ? -2.312 3.052 2.468 1.00 89.25 106 ALA A N 1
ATOM 809 C CA . ALA A 1 106 ? -2.315 1.860 1.623 1.00 89.25 106 ALA A CA 1
ATOM 810 C C . ALA A 1 106 ? -3.132 0.726 2.259 1.00 89.25 106 ALA A C 1
ATOM 812 O O . ALA A 1 106 ? -3.963 0.116 1.597 1.00 89.25 106 ALA A O 1
ATOM 813 N N . MET A 1 107 ? -2.957 0.479 3.561 1.00 92.25 107 MET A N 1
ATOM 814 C CA . MET A 1 107 ? -3.725 -0.556 4.249 1.00 92.25 107 MET A CA 1
ATOM 815 C C . MET A 1 107 ? -5.229 -0.274 4.228 1.00 92.25 107 MET A C 1
ATOM 817 O O . MET A 1 107 ? -6.008 -1.187 3.985 1.00 92.25 107 MET A O 1
ATOM 821 N N . ASN A 1 108 ? -5.634 0.981 4.414 1.00 86.00 108 ASN A N 1
ATOM 822 C CA . ASN A 1 108 ? -7.035 1.374 4.313 1.00 86.00 108 ASN A CA 1
ATOM 823 C C . ASN A 1 108 ? -7.565 1.281 2.871 1.00 86.00 108 ASN A C 1
ATOM 825 O O . ASN A 1 108 ? -8.661 0.791 2.637 1.00 86.00 108 ASN A O 1
ATOM 829 N N . GLU A 1 109 ? -6.786 1.744 1.892 1.00 82.75 109 GLU A N 1
ATOM 830 C CA . GLU A 1 109 ? -7.180 1.789 0.482 1.00 82.75 109 GLU A CA 1
ATOM 831 C C . GLU A 1 109 ? -7.388 0.401 -0.129 1.00 82.75 109 GLU A C 1
ATOM 833 O O . GLU A 1 109 ? -8.309 0.232 -0.926 1.00 82.75 109 GLU A O 1
ATOM 838 N N . PHE A 1 110 ? -6.555 -0.569 0.258 1.00 85.62 110 PHE A N 1
ATOM 839 C CA . PHE A 1 110 ? -6.566 -1.938 -0.262 1.00 85.62 110 PHE A CA 1
ATOM 840 C C . PHE A 1 110 ? -7.208 -2.949 0.703 1.00 85.62 110 PHE A C 1
ATOM 842 O O . PHE A 1 110 ? -6.938 -4.145 0.605 1.00 85.62 110 PHE A O 1
ATOM 849 N N . GLU A 1 111 ? -8.028 -2.483 1.652 1.00 85.19 111 GLU A N 1
ATOM 850 C CA . GLU A 1 111 ? -8.784 -3.334 2.589 1.00 85.19 111 GLU A CA 1
ATOM 851 C C . GLU A 1 111 ? -7.893 -4.308 3.396 1.00 85.19 111 GLU A C 1
ATOM 853 O O . GLU A 1 111 ? -8.264 -5.433 3.747 1.00 85.19 111 GLU A O 1
ATOM 858 N N . ILE A 1 112 ? -6.686 -3.867 3.746 1.00 88.94 112 ILE A N 1
ATOM 859 C CA . ILE A 1 112 ? -5.780 -4.531 4.692 1.00 88.94 112 ILE A CA 1
ATOM 860 C C . ILE A 1 112 ? -6.188 -4.099 6.113 1.00 88.94 112 ILE A C 1
ATOM 862 O O . ILE A 1 112 ? -5.407 -3.533 6.877 1.00 88.94 112 ILE A O 1
ATOM 866 N N . ASN A 1 113 ? -7.459 -4.320 6.446 1.00 83.31 113 ASN A N 1
ATOM 867 C CA . ASN A 1 113 ? -8.142 -3.698 7.582 1.00 83.31 113 ASN A CA 1
ATOM 868 C C . ASN A 1 113 ? -8.344 -4.620 8.795 1.00 83.31 113 ASN A C 1
ATOM 870 O O . ASN A 1 113 ? -8.739 -4.153 9.860 1.00 83.31 113 ASN A O 1
ATOM 874 N N . THR A 1 114 ? -8.007 -5.910 8.688 1.00 86.75 114 THR A N 1
ATOM 875 C CA . THR A 1 114 ? -7.987 -6.828 9.839 1.00 86.75 114 THR A CA 1
ATOM 876 C C . THR A 1 114 ? -6.584 -6.930 10.446 1.00 86.75 114 THR A C 1
ATOM 878 O O . THR A 1 114 ? -5.593 -6.871 9.707 1.00 86.75 114 THR A O 1
ATOM 881 N N . PRO A 1 115 ? -6.445 -7.208 11.759 1.00 89.31 115 PRO A N 1
ATOM 882 C CA . PRO A 1 115 ? -5.131 -7.387 12.379 1.00 89.31 115 PRO A CA 1
ATOM 883 C C . PRO A 1 115 ? -4.269 -8.461 11.697 1.00 89.31 115 PRO A C 1
ATOM 885 O O . PRO A 1 115 ? -3.049 -8.335 11.627 1.00 89.31 115 PRO A O 1
ATOM 888 N N . ALA A 1 116 ? -4.887 -9.529 11.178 1.00 91.75 116 ALA A N 1
ATOM 889 C CA . ALA A 1 116 ? -4.174 -10.581 10.456 1.00 91.75 116 ALA A CA 1
ATOM 890 C C . ALA A 1 116 ? -3.621 -10.085 9.110 1.00 91.75 116 ALA A C 1
ATOM 892 O O . ALA A 1 116 ? -2.454 -10.335 8.808 1.00 91.75 116 ALA A O 1
ATOM 893 N N . ARG A 1 117 ? -4.424 -9.337 8.340 1.00 94.06 117 ARG A N 1
ATOM 894 C CA . ARG A 1 117 ? -3.993 -8.736 7.070 1.00 94.06 117 ARG A CA 1
ATOM 895 C C . ARG A 1 117 ? -2.878 -7.714 7.293 1.00 94.06 117 ARG A C 1
ATOM 897 O O . ARG A 1 117 ? -1.864 -7.776 6.603 1.00 94.06 117 ARG A O 1
ATOM 904 N N . GLN A 1 118 ? -3.012 -6.848 8.302 1.00 94.88 118 GLN A N 1
ATOM 905 C CA . GLN A 1 118 ? -1.983 -5.863 8.657 1.00 94.88 118 GLN A CA 1
ATOM 906 C C . GLN A 1 118 ? -0.653 -6.537 9.015 1.00 94.88 118 GLN A C 1
ATOM 908 O O . GLN A 1 118 ? 0.393 -6.136 8.511 1.00 94.88 118 GLN A O 1
ATOM 913 N N . ARG A 1 119 ? -0.677 -7.599 9.836 1.00 95.62 119 ARG A N 1
ATOM 914 C CA . ARG A 1 119 ? 0.536 -8.361 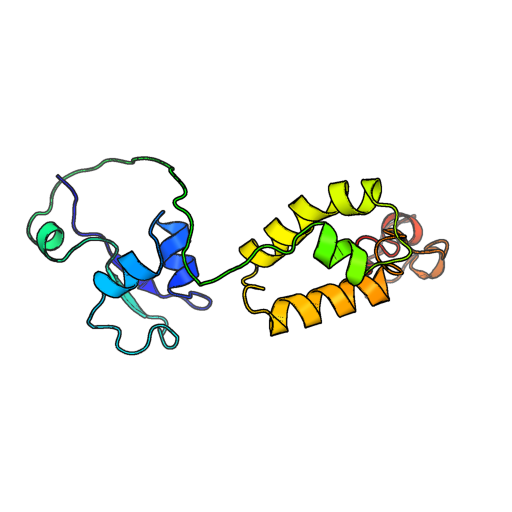10.182 1.00 95.62 119 ARG A CA 1
ATOM 915 C C . ARG A 1 119 ? 1.180 -9.007 8.962 1.00 95.62 119 ARG A C 1
ATOM 917 O O . ARG A 1 119 ? 2.389 -8.889 8.807 1.00 95.62 119 ARG A O 1
ATOM 924 N N . ALA A 1 120 ? 0.396 -9.668 8.111 1.00 96.81 120 ALA A N 1
ATOM 925 C CA . ALA A 1 120 ? 0.916 -10.316 6.909 1.00 96.81 120 ALA A CA 1
ATOM 926 C C . ALA A 1 120 ? 1.578 -9.296 5.969 1.00 96.81 120 ALA A C 1
ATOM 928 O O . ALA A 1 120 ? 2.713 -9.492 5.536 1.00 96.81 120 ALA A O 1
ATOM 929 N N . PHE A 1 121 ? 0.903 -8.170 5.733 1.00 97.00 121 PHE A N 1
ATOM 930 C CA . PHE A 1 121 ? 1.424 -7.076 4.923 1.00 97.00 121 PHE A CA 1
ATOM 931 C C . PHE A 1 121 ? 2.713 -6.485 5.506 1.00 97.00 121 PHE A C 1
ATOM 933 O O . PHE A 1 121 ? 3.722 -6.397 4.809 1.00 97.00 121 PHE A O 1
ATOM 940 N N . LEU A 1 122 ? 2.718 -6.126 6.795 1.00 97.38 122 LEU A N 1
ATOM 941 C CA . LEU A 1 122 ? 3.889 -5.539 7.451 1.00 97.38 122 LEU A CA 1
ATOM 942 C C . LEU A 1 122 ? 5.061 -6.520 7.564 1.00 97.38 122 LEU A C 1
ATOM 944 O O . LEU A 1 122 ? 6.207 -6.086 7.489 1.00 97.38 122 LEU A O 1
ATOM 948 N N . ALA A 1 123 ? 4.802 -7.822 7.703 1.00 97.12 123 ALA A N 1
ATOM 949 C CA . ALA A 1 123 ? 5.846 -8.843 7.698 1.00 97.12 123 ALA A CA 1
ATOM 950 C C . ALA A 1 123 ? 6.551 -8.914 6.336 1.00 97.12 123 ALA A C 1
ATOM 952 O O . ALA A 1 123 ? 7.779 -8.871 6.281 1.00 97.12 123 ALA A O 1
ATOM 953 N N . GLN A 1 124 ? 5.784 -8.946 5.242 1.00 96.75 124 GLN A N 1
ATOM 954 C CA . GLN A 1 124 ? 6.316 -8.906 3.875 1.00 96.75 124 GLN A CA 1
ATOM 955 C C . GLN A 1 124 ? 7.082 -7.608 3.608 1.00 96.75 124 GLN A C 1
ATOM 957 O O . GLN A 1 124 ? 8.253 -7.648 3.239 1.00 96.75 124 GLN A O 1
ATOM 962 N N . VAL A 1 125 ? 6.474 -6.458 3.909 1.00 96.69 125 VAL A N 1
ATOM 963 C CA . VAL A 1 125 ? 7.140 -5.150 3.825 1.00 96.69 125 VAL A CA 1
ATOM 964 C C . VAL A 1 125 ? 8.450 -5.151 4.611 1.00 96.69 125 VAL A C 1
ATOM 966 O O . VAL A 1 125 ? 9.470 -4.682 4.113 1.00 96.69 125 VAL A O 1
ATOM 969 N N . GLY A 1 126 ? 8.449 -5.691 5.829 1.00 96.06 126 GLY A N 1
ATOM 970 C CA . GLY A 1 126 ? 9.635 -5.808 6.668 1.00 96.06 126 GLY A CA 1
ATOM 971 C C . GLY A 1 126 ? 10.737 -6.642 6.027 1.00 96.06 126 GLY A C 1
ATOM 972 O O . GLY A 1 126 ? 11.884 -6.202 5.988 1.00 96.06 126 GLY A O 1
ATOM 973 N N . HIS A 1 127 ? 10.393 -7.815 5.502 1.00 94.75 127 HIS A N 1
ATOM 974 C CA . HIS A 1 127 ? 11.346 -8.718 4.865 1.00 94.75 127 HIS A CA 1
ATOM 975 C C . HIS A 1 127 ? 12.011 -8.070 3.640 1.00 94.75 127 HIS A C 1
ATOM 977 O O . HIS A 1 127 ? 13.236 -7.972 3.574 1.00 94.75 127 HIS A O 1
ATOM 983 N N . GLU A 1 128 ? 11.207 -7.519 2.733 1.00 94.31 128 GLU A N 1
ATOM 984 C CA . GLU A 1 128 ? 11.656 -7.006 1.430 1.00 94.31 128 GLU A CA 1
ATOM 985 C C . GLU A 1 128 ? 12.411 -5.664 1.504 1.00 94.31 128 GLU A C 1
ATOM 987 O O . GLU A 1 128 ? 13.175 -5.294 0.605 1.00 94.31 128 GLU A O 1
ATOM 992 N N . SER A 1 129 ? 12.206 -4.904 2.585 1.00 94.94 129 SER A N 1
ATOM 993 C CA . SER A 1 129 ? 12.798 -3.570 2.777 1.00 94.94 129 SER A CA 1
ATOM 994 C C . SER A 1 129 ? 13.867 -3.509 3.870 1.00 94.94 129 SER A C 1
ATOM 996 O O . SER A 1 129 ? 14.338 -2.413 4.202 1.00 94.94 129 SER A O 1
ATOM 998 N N . MET A 1 130 ? 14.252 -4.658 4.443 1.00 93.19 130 MET A N 1
ATOM 999 C CA . MET A 1 130 ? 15.096 -4.736 5.645 1.00 93.19 130 MET A CA 1
ATOM 1000 C C . MET A 1 130 ? 14.533 -3.871 6.784 1.00 93.19 130 MET A C 1
ATOM 1002 O O . MET A 1 130 ? 15.203 -2.994 7.324 1.00 93.19 130 MET A O 1
ATOM 1006 N N . GLY A 1 131 ? 13.255 -4.062 7.105 1.00 94.12 131 GLY A N 1
ATOM 1007 C CA . GLY A 1 131 ? 12.563 -3.342 8.171 1.00 94.12 131 GLY A CA 1
ATOM 1008 C C . GLY A 1 131 ? 12.363 -1.855 7.880 1.00 94.12 131 GLY A C 1
ATOM 1009 O O . GLY A 1 131 ? 12.467 -1.048 8.794 1.00 94.12 131 GLY A O 1
ATOM 1010 N N . LEU A 1 132 ? 12.082 -1.473 6.629 1.00 94.44 132 LEU A N 1
ATOM 1011 C CA . LEU A 1 132 ? 11.931 -0.091 6.135 1.00 94.44 132 LEU A CA 1
ATOM 1012 C C . LEU A 1 132 ? 13.238 0.712 6.005 1.00 94.44 132 LEU A C 1
ATOM 1014 O O . LEU A 1 132 ? 13.208 1.929 5.777 1.00 94.44 132 LEU A O 1
ATOM 1018 N N . GLN A 1 133 ? 14.395 0.057 6.108 1.00 92.75 133 GLN A N 1
ATOM 1019 C CA . GLN A 1 133 ? 15.691 0.715 5.934 1.00 92.75 133 GLN A CA 1
ATOM 1020 C C . GLN A 1 133 ? 16.013 1.007 4.464 1.00 92.75 133 GLN A C 1
ATOM 1022 O O . GLN A 1 133 ? 16.744 1.956 4.166 1.00 92.75 133 GLN A O 1
ATOM 1027 N N . ARG A 1 134 ? 15.469 0.220 3.528 1.00 89.69 134 ARG A N 1
ATOM 1028 C CA . ARG A 1 134 ? 15.788 0.311 2.099 1.00 89.69 134 ARG A CA 1
ATOM 1029 C C . ARG A 1 134 ? 14.530 0.405 1.245 1.00 89.69 134 ARG A C 1
ATOM 1031 O O . ARG A 1 134 ? 13.558 -0.301 1.455 1.00 89.69 134 ARG A O 1
ATOM 1038 N N . THR A 1 135 ? 14.582 1.276 0.242 1.00 88.25 135 THR A N 1
ATOM 1039 C CA . THR A 1 135 ? 13.548 1.416 -0.804 1.00 88.25 135 THR A CA 1
ATOM 1040 C C . THR A 1 135 ? 14.122 1.229 -2.209 1.00 88.25 135 THR A C 1
ATOM 1042 O O . THR A 1 135 ? 13.468 1.522 -3.211 1.00 88.25 135 THR A O 1
ATOM 1045 N N . ARG A 1 136 ? 15.387 0.812 -2.285 1.00 86.50 136 ARG A N 1
ATOM 1046 C CA . ARG A 1 136 ? 16.134 0.513 -3.506 1.00 86.50 136 ARG A CA 1
ATOM 1047 C C . ARG A 1 136 ? 17.017 -0.693 -3.218 1.00 86.50 136 ARG A C 1
ATOM 1049 O O . ARG A 1 136 ? 17.614 -0.738 -2.140 1.00 86.50 136 ARG A O 1
ATOM 1056 N N . GLU A 1 137 ? 17.113 -1.619 -4.167 1.00 85.56 137 GLU A N 1
ATOM 1057 C CA . GLU A 1 137 ? 18.001 -2.781 -4.050 1.00 85.56 137 GLU A CA 1
ATOM 1058 C C . GLU A 1 137 ? 19.475 -2.357 -3.878 1.00 85.56 137 GLU A C 1
ATOM 1060 O O . GLU A 1 137 ? 19.833 -1.194 -4.098 1.00 85.56 137 GLU A O 1
ATOM 1065 N N . PHE A 1 138 ? 20.358 -3.294 -3.522 1.00 86.38 138 PHE A N 1
ATOM 1066 C CA . PHE A 1 138 ? 21.812 -3.063 -3.520 1.00 86.38 138 PHE A CA 1
ATOM 1067 C C . PHE A 1 138 ? 22.451 -3.278 -4.892 1.00 86.38 138 PHE A C 1
ATOM 1069 O O . PHE A 1 138 ? 23.378 -2.557 -5.261 1.00 86.38 138 PHE A O 1
ATOM 1076 N N . ALA A 1 139 ? 21.951 -4.250 -5.656 1.00 88.38 139 ALA A N 1
ATOM 1077 C CA . ALA A 1 139 ? 22.526 -4.628 -6.939 1.00 88.38 139 ALA A CA 1
ATOM 1078 C C . ALA A 1 139 ? 22.456 -3.480 -7.955 1.00 88.38 139 ALA A C 1
ATOM 1080 O O . ALA A 1 139 ? 21.627 -2.580 -7.873 1.00 88.38 139 ALA A O 1
ATOM 1081 N N . SER A 1 140 ? 23.376 -3.448 -8.916 1.00 92.12 140 SER A N 1
ATOM 1082 C CA . SER A 1 140 ? 23.484 -2.301 -9.829 1.00 92.12 140 SER A CA 1
ATOM 1083 C C . SER A 1 140 ? 22.303 -2.149 -10.798 1.00 92.12 140 SER A C 1
ATOM 1085 O O . SER A 1 140 ? 22.206 -1.111 -11.448 1.00 92.12 140 SER A O 1
ATOM 1087 N N . GLY A 1 141 ? 21.441 -3.161 -10.930 1.00 94.25 141 GLY A N 1
ATOM 1088 C CA . GLY A 1 141 ? 20.432 -3.266 -11.984 1.00 94.25 141 GLY A CA 1
ATOM 1089 C C . GLY A 1 141 ? 20.965 -3.726 -13.345 1.00 94.25 141 GLY A C 1
ATOM 1090 O O . GLY A 1 141 ? 20.180 -4.014 -14.238 1.00 94.25 141 GLY A O 1
ATOM 1091 N N . ARG A 1 142 ? 22.291 -3.846 -13.532 1.00 94.62 142 ARG A N 1
ATOM 1092 C CA . ARG A 1 142 ? 22.881 -4.269 -14.822 1.00 94.62 142 ARG A CA 1
ATOM 1093 C C . ARG A 1 142 ? 22.395 -5.642 -15.287 1.00 94.62 142 ARG A C 1
ATOM 1095 O O . ARG A 1 142 ? 22.290 -5.860 -16.482 1.00 94.62 142 ARG A O 1
ATOM 1102 N N . ALA A 1 143 ? 22.098 -6.543 -14.351 1.00 95.31 143 ALA A N 1
ATOM 1103 C CA . ALA A 1 143 ? 21.577 -7.874 -14.656 1.00 95.31 143 ALA A CA 1
ATOM 1104 C C . ALA A 1 143 ? 20.153 -7.852 -15.245 1.00 95.31 143 ALA A C 1
ATOM 1106 O O . ALA A 1 143 ? 19.705 -8.856 -15.786 1.00 95.31 143 ALA A O 1
ATOM 1107 N N . TYR A 1 144 ? 19.440 -6.725 -15.143 1.00 95.69 144 TYR A N 1
ATOM 1108 C CA . TYR A 1 144 ? 18.111 -6.561 -15.727 1.00 95.69 144 TYR A CA 1
ATOM 1109 C C . TYR A 1 144 ? 18.141 -5.907 -17.112 1.00 95.69 144 TYR A C 1
ATOM 1111 O O . TYR A 1 144 ? 17.088 -5.724 -17.718 1.00 95.69 144 TYR A O 1
ATOM 1119 N N . GLU A 1 145 ? 19.317 -5.525 -17.611 1.00 97.25 145 GLU A N 1
ATOM 1120 C CA . GLU A 1 145 ? 19.454 -4.885 -18.918 1.00 97.25 145 GLU A CA 1
ATOM 1121 C C . GLU A 1 145 ? 19.054 -5.853 -20.038 1.00 97.25 145 GLU A C 1
ATOM 1123 O O . GLU A 1 145 ? 19.512 -6.994 -20.062 1.00 97.25 145 GLU A O 1
ATOM 1128 N N . GLY A 1 146 ? 18.190 -5.405 -20.953 1.00 96.06 146 GLY A N 1
ATOM 1129 C CA . GLY A 1 146 ? 17.728 -6.220 -22.081 1.00 96.06 146 GLY A CA 1
ATOM 1130 C C . GLY A 1 146 ? 16.774 -7.364 -21.713 1.00 96.06 146 GLY A C 1
ATOM 1131 O O . GLY A 1 146 ? 16.419 -8.154 -22.587 1.00 96.06 146 GLY A O 1
ATOM 1132 N N . ARG A 1 147 ? 16.354 -7.486 -20.443 1.00 97.44 147 ARG A N 1
ATOM 1133 C CA . ARG A 1 147 ? 15.388 -8.508 -20.014 1.00 97.44 147 ARG A CA 1
ATOM 1134 C C . ARG A 1 147 ? 13.990 -8.193 -20.538 1.00 97.44 147 ARG A C 1
ATOM 1136 O O . ARG A 1 147 ? 13.247 -7.419 -19.934 1.00 97.44 147 ARG A O 1
ATOM 1143 N N . SER A 1 148 ? 13.632 -8.822 -21.653 1.00 95.56 148 SER A N 1
ATOM 1144 C CA . SER A 1 148 ? 12.328 -8.670 -22.305 1.00 95.56 148 SER A CA 1
ATOM 1145 C C . SER A 1 148 ? 11.164 -9.155 -21.441 1.00 95.56 148 SER A C 1
ATOM 1147 O O . SER A 1 148 ? 10.090 -8.566 -21.495 1.00 95.56 148 SER A O 1
ATOM 1149 N N . ASP A 1 149 ? 11.385 -10.160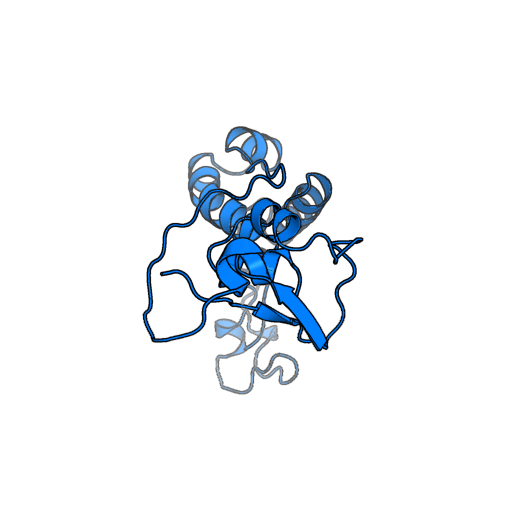 -20.592 1.00 96.12 149 ASP A N 1
ATOM 1150 C CA . ASP A 1 149 ? 10.400 -10.667 -19.632 1.00 96.12 149 ASP A CA 1
ATOM 1151 C C . ASP A 1 149 ? 10.059 -9.656 -18.521 1.00 96.12 149 ASP A C 1
ATOM 1153 O O . ASP A 1 149 ? 8.986 -9.725 -17.930 1.00 96.12 149 ASP A O 1
ATOM 1157 N N . LEU A 1 150 ? 10.942 -8.680 -18.284 1.00 95.56 150 LEU A N 1
ATOM 1158 C CA . LEU A 1 150 ? 10.719 -7.528 -17.403 1.00 95.56 150 LEU A CA 1
ATOM 1159 C C . LEU A 1 150 ? 10.354 -6.249 -18.180 1.00 95.56 150 LEU A C 1
ATOM 1161 O O . LEU A 1 150 ? 10.370 -5.162 -17.608 1.00 95.56 150 LEU A O 1
ATOM 1165 N N . GLY A 1 151 ? 10.115 -6.338 -19.493 1.00 96.94 151 GLY A N 1
ATOM 1166 C CA . GLY A 1 151 ? 9.837 -5.183 -20.354 1.00 96.94 151 GLY A CA 1
ATOM 1167 C C . GLY A 1 151 ? 11.041 -4.270 -20.638 1.00 96.94 151 GLY A C 1
ATOM 1168 O O . GLY A 1 151 ? 10.889 -3.249 -21.312 1.00 96.94 151 GLY A O 1
ATOM 1169 N N . ASN A 1 152 ? 12.244 -4.630 -20.179 1.00 97.50 152 ASN A N 1
ATOM 1170 C CA . ASN A 1 152 ? 13.462 -3.827 -20.310 1.00 97.50 152 ASN A CA 1
ATOM 1171 C C . ASN A 1 152 ? 14.054 -3.959 -21.719 1.00 97.50 152 ASN A C 1
ATOM 1173 O O . ASN A 1 152 ? 14.975 -4.738 -21.956 1.00 97.50 152 ASN A O 1
ATOM 1177 N N . THR A 1 153 ? 13.499 -3.210 -22.664 1.00 96.50 153 THR A N 1
ATOM 1178 C CA . THR A 1 153 ? 13.814 -3.305 -24.099 1.00 96.50 153 THR A CA 1
ATOM 1179 C C . THR A 1 153 ? 14.600 -2.107 -24.624 1.00 96.50 153 THR A C 1
ATOM 1181 O O . THR A 1 153 ? 15.095 -2.147 -25.749 1.00 96.50 153 THR A O 1
ATOM 1184 N N . GLN A 1 154 ? 14.742 -1.046 -23.826 1.00 96.81 154 GLN A N 1
ATOM 1185 C CA . GLN A 1 154 ? 15.485 0.154 -24.199 1.00 96.81 154 GLN A CA 1
ATOM 1186 C C . GLN A 1 154 ? 16.839 0.200 -23.472 1.00 96.81 154 GLN A C 1
ATOM 1188 O O . GLN A 1 154 ? 16.914 -0.188 -22.303 1.00 96.81 154 GLN A O 1
ATOM 1193 N N . PRO A 1 155 ? 17.912 0.698 -24.117 1.00 97.38 155 PRO A N 1
ATOM 1194 C CA . PRO A 1 155 ? 19.206 0.857 -23.461 1.00 97.38 155 PRO A CA 1
ATOM 1195 C C . PRO A 1 155 ? 19.118 1.678 -22.165 1.00 97.38 155 PRO A C 1
ATOM 1197 O O . PRO A 1 155 ? 18.613 2.801 -22.150 1.00 97.38 155 PRO A O 1
ATOM 1200 N N . GLY A 1 156 ? 19.659 1.128 -21.079 1.00 96.44 156 GLY A N 1
ATOM 1201 C CA . GLY A 1 156 ? 19.666 1.723 -19.741 1.00 96.44 156 GLY A CA 1
ATOM 1202 C C . GLY A 1 156 ? 18.502 1.288 -18.846 1.00 96.44 156 GLY A C 1
ATOM 1203 O O . GLY A 1 156 ? 18.484 1.651 -17.660 1.00 96.44 156 GLY A O 1
ATOM 1204 N N . ASP A 1 157 ? 17.563 0.497 -19.369 1.00 97.19 157 ASP A N 1
ATOM 1205 C CA . ASP A 1 157 ? 16.387 0.032 -18.637 1.00 97.19 157 ASP A CA 1
ATOM 1206 C C . ASP A 1 157 ? 16.758 -0.767 -17.390 1.00 97.19 157 ASP A C 1
ATOM 1208 O O . ASP A 1 157 ? 16.157 -0.562 -16.336 1.00 97.19 157 ASP A O 1
ATOM 1212 N N . GLY A 1 158 ? 17.807 -1.589 -17.433 1.00 96.31 158 GLY A N 1
ATOM 1213 C CA . GLY A 1 158 ? 18.165 -2.435 -16.299 1.00 96.31 158 GLY A CA 1
ATOM 1214 C C . GLY A 1 158 ? 18.486 -1.622 -15.045 1.00 96.31 158 GLY A C 1
ATOM 1215 O O . GLY A 1 158 ? 17.957 -1.864 -13.958 1.00 96.31 158 GLY A O 1
ATOM 1216 N N . ARG A 1 159 ? 19.304 -0.572 -15.189 1.00 95.25 159 ARG A N 1
ATOM 1217 C CA . ARG A 1 159 ? 19.601 0.349 -14.076 1.00 95.25 159 ARG A CA 1
ATOM 1218 C C . ARG A 1 159 ? 18.399 1.221 -13.720 1.00 95.25 159 ARG A C 1
ATOM 1220 O O . ARG A 1 159 ? 18.184 1.517 -12.539 1.00 95.25 159 ARG A O 1
ATOM 1227 N N . ARG A 1 160 ? 17.639 1.668 -14.725 1.00 94.81 160 ARG A N 1
ATOM 1228 C CA . ARG A 1 160 ? 16.484 2.556 -14.546 1.00 94.81 160 ARG A CA 1
ATOM 1229 C C . ARG A 1 160 ? 15.327 1.870 -13.819 1.00 94.81 160 ARG A C 1
ATOM 1231 O O . ARG A 1 160 ? 14.655 2.558 -13.050 1.00 94.81 160 ARG A O 1
ATOM 1238 N N . PHE A 1 161 ? 15.143 0.568 -13.997 1.00 95.31 161 PHE A N 1
ATOM 1239 C CA . PHE A 1 161 ? 14.024 -0.226 -13.477 1.00 95.31 161 PHE A CA 1
ATOM 1240 C C . PHE A 1 161 ? 14.458 -1.351 -12.525 1.00 95.31 161 PHE A C 1
ATOM 1242 O O . PHE A 1 161 ? 13.745 -2.332 -12.334 1.00 95.31 161 PHE A O 1
ATOM 1249 N N . ARG A 1 162 ? 15.627 -1.202 -11.892 1.00 94.19 162 ARG A N 1
ATOM 1250 C CA . ARG A 1 162 ? 16.067 -2.061 -10.780 1.00 94.19 162 ARG A CA 1
ATOM 1251 C C . ARG A 1 162 ? 15.131 -1.986 -9.571 1.00 94.19 162 ARG A C 1
ATOM 1253 O O . ARG A 1 162 ? 14.472 -0.958 -9.390 1.00 94.19 162 ARG A O 1
ATOM 1260 N N . GLY A 1 163 ? 15.185 -3.007 -8.713 1.00 93.38 163 GLY A N 1
ATOM 1261 C CA . GLY A 1 163 ? 14.307 -3.188 -7.554 1.00 93.38 163 GLY A CA 1
ATOM 1262 C C . GLY A 1 163 ? 14.113 -1.935 -6.699 1.00 93.38 163 GLY A C 1
ATOM 1263 O O . GLY A 1 163 ? 15.079 -1.284 -6.265 1.00 93.38 163 GLY A O 1
ATOM 1264 N N . ARG A 1 164 ? 12.842 -1.572 -6.481 1.00 93.88 164 ARG A N 1
ATOM 1265 C CA . ARG A 1 164 ? 12.407 -0.370 -5.751 1.00 93.88 164 ARG A CA 1
ATOM 1266 C C . ARG A 1 164 ? 11.193 -0.615 -4.860 1.00 93.88 164 ARG A C 1
ATOM 1268 O O . ARG A 1 164 ? 10.439 -1.568 -5.017 1.00 93.88 164 ARG A O 1
ATOM 1275 N N . GLY A 1 165 ? 10.970 0.348 -3.969 1.00 92.75 165 GLY A N 1
ATOM 1276 C CA . GLY A 1 165 ? 9.823 0.374 -3.074 1.00 92.75 165 GLY A CA 1
ATOM 1277 C C . GLY A 1 165 ? 10.001 -0.566 -1.890 1.00 92.75 165 GLY A C 1
ATOM 1278 O O . GLY A 1 165 ? 11.112 -0.990 -1.582 1.00 92.75 165 GLY A O 1
ATOM 1279 N N . LEU A 1 166 ? 8.893 -0.836 -1.204 1.00 94.19 166 LEU A N 1
ATOM 1280 C CA . LEU A 1 166 ? 8.872 -1.693 -0.019 1.00 94.19 166 LEU A CA 1
ATOM 1281 C C . LEU A 1 166 ? 8.687 -3.179 -0.347 1.00 94.19 166 LEU A C 1
ATOM 1283 O O . LEU A 1 166 ? 8.858 -3.990 0.548 1.00 94.19 166 LEU A O 1
ATOM 1287 N N . LEU A 1 167 ? 8.345 -3.512 -1.598 1.00 92.50 167 LEU A N 1
ATOM 1288 C CA . LEU A 1 167 ? 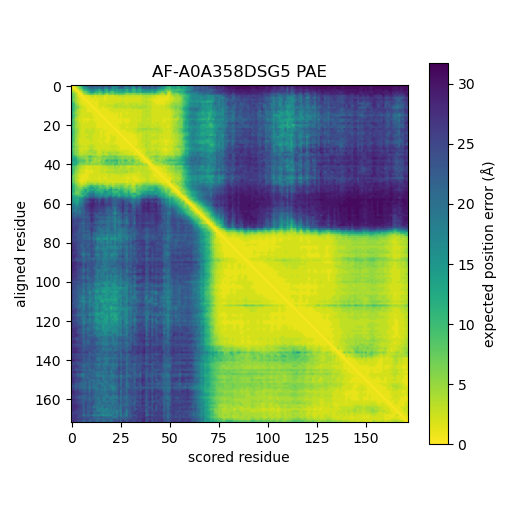8.048 -4.870 -2.080 1.00 92.50 167 LEU A CA 1
ATOM 1289 C C . LEU A 1 167 ? 8.848 -5.231 -3.351 1.00 92.50 167 LEU A C 1
ATOM 1291 O O . LEU A 1 167 ? 8.398 -6.026 -4.162 1.00 92.50 167 LEU A O 1
ATOM 1295 N N . GLN A 1 168 ? 10.007 -4.594 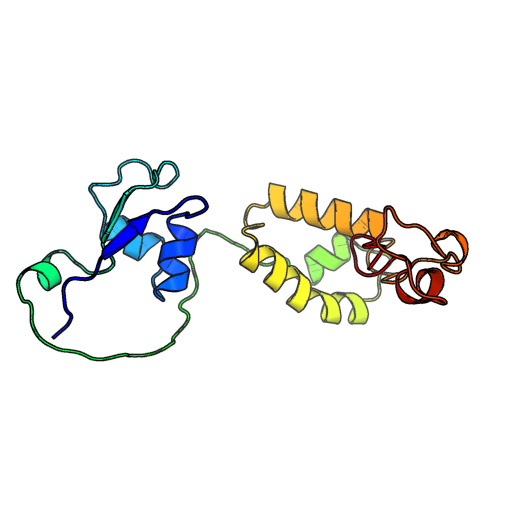-3.559 1.00 91.81 168 GLN A N 1
ATOM 1296 C CA . GLN A 1 168 ? 10.965 -4.918 -4.633 1.00 91.81 168 GLN A CA 1
ATOM 1297 C C . GLN A 1 168 ? 10.376 -5.034 -6.056 1.00 91.81 168 GLN A C 1
ATOM 1299 O O . GLN A 1 168 ? 10.681 -5.963 -6.804 1.00 91.81 168 GLN A O 1
ATOM 1304 N N . ILE A 1 169 ? 9.590 -4.042 -6.487 1.00 93.00 169 ILE A N 1
ATOM 1305 C CA . ILE A 1 169 ? 9.100 -3.998 -7.874 1.00 93.00 169 ILE A CA 1
ATOM 1306 C C . ILE A 1 169 ? 10.274 -3.731 -8.825 1.00 93.00 169 ILE A C 1
ATOM 1308 O O . ILE A 1 169 ? 11.064 -2.808 -8.595 1.00 93.00 169 ILE A O 1
ATOM 1312 N N . THR A 1 170 ? 10.376 -4.547 -9.877 1.00 94.56 170 THR A N 1
ATOM 1313 C CA . THR A 1 170 ? 11.473 -4.557 -10.856 1.00 94.56 170 THR A CA 1
ATOM 1314 C C . THR A 1 170 ? 10.907 -4.730 -12.264 1.00 94.56 170 THR A C 1
ATOM 1316 O O . THR A 1 170 ? 9.972 -5.503 -12.448 1.00 94.56 170 THR A O 1
ATOM 1319 N N . GLY A 1 171 ? 11.501 -4.058 -13.250 1.00 92.88 171 GLY A N 1
ATOM 1320 C CA . GLY A 1 171 ? 11.008 -4.047 -14.632 1.00 92.88 171 GLY A CA 1
ATOM 1321 C C . GLY A 1 171 ? 10.230 -2.780 -14.986 1.00 92.88 171 GLY A C 1
ATOM 1322 O O . GLY A 1 171 ? 9.991 -1.922 -14.128 1.00 92.88 171 GLY A O 1
ATOM 1323 N N . ARG A 1 172 ? 9.944 -2.637 -16.278 1.00 92.81 172 ARG A N 1
ATOM 1324 C CA . ARG A 1 172 ? 9.309 -1.465 -16.889 1.00 92.81 172 ARG A CA 1
ATOM 1325 C C . ARG A 1 172 ? 7.799 -1.427 -16.670 1.00 92.81 172 ARG A C 1
ATOM 1327 O O . ARG A 1 172 ? 7.164 -2.499 -16.714 1.00 92.81 172 ARG A O 1
#

pLDDT: mean 82.55, std 18.05, range [30.19, 97.5]

Nearest PDB structures (foldseek):
  7r1l-assembly1_B  TM=9.616E-01  e=1.226E-02  Acetivibrio thermocellus
  4ok7-assembly1_A  TM=6.116E-01  e=9.633E-04  Salmonella phage SPN1S
  5c8q-assembly1_B  TM=8.546E-01  e=1.780E-02  Pyricularia oryzae
  4b8v-assembly1_A  TM=5.253E-01  e=1.083E-02  Fulvia fulva
  2mtz-assembly1_A  TM=7.338E-01  e=1.011E-01  Bacillus subtilis subsp. subtilis str. 168

Secondary structure (DSSP, 8-state):
-----EEEP-TT--HHHHHHHTT--HHHHHHH-TT-S-TT---TT-EEE-S-GGGGS------------PPP-S---PPPHHHHHHHSTTS-HHHHHHHHHHHHHHHHHTT--SHHHHHHHHHHHHHHHTTTT-SB-SS-SGGGTT-GGGT--STTHHHHTSSBTTTTB---

Mean predicted aligned error: 14.16 Å

Sequence (172 aa):
MPQASFHTVVPGDTLARIARANDLSLKALEDMNPQIHDPARIHPGDKVWLSPAEARAEVHGDAFVGHVAAPQNDGYQPVTLEQLRSIFPVTSRSKLQSMLGPLNRAMNEFEINTPARQRAFLAQVGHESMGLQRTREFASGRAYEGRSDLGNTQPGDGRRFRGRGLLQITGR

Radius of gyration: 22.22 Å; Cα contacts (8 Å, |Δi|>4): 224; chains: 1; bounding box: 65×30×43 Å